Protein AF-A0A967ICT0-F1 (afdb_monomer_lite)

Secondary structure (DSSP, 8-state):
--HHHHHHHHHHHHHHHHHHTT-------GGG---HHHHEEEEEE--SSS--EEEEEE-TT----SSS-------STT-------------

Foldseek 3Di:
DPVVVVVVVVVVVVVVVVVVVPPCPDDCDPVNDDDPCVQWPWDWDDPDPQDIDIDTDGDPPDDDDQDDPDDDDDPDPPDDDDDDDGDDDDD

pLDDT: mean 77.65, std 16.77, range [47.84, 95.88]

Sequence (91 aa):
TISARLSALRTGLLSLAMTMAASSVGAIGFDEVRDFDEVFRISASADGRDRIVLRWRIEQGYYLYNNRFLSFAAETEGVELGDPIIPPGKI

Radius of gyration: 28.51 Å; chains: 1; bounding box: 59×25×79 Å

Structure (mmCIF, N/CA/C/O backbone):
data_AF-A0A967ICT0-F1
#
_entry.id   AF-A0A967ICT0-F1
#
loop_
_atom_site.group_PDB
_atom_site.id
_atom_site.type_symbol
_atom_site.label_atom_id
_atom_site.label_alt_id
_atom_site.label_comp_id
_atom_site.label_asym_id
_atom_site.label_entity_id
_atom_site.label_seq_id
_atom_site.pdbx_PDB_ins_code
_atom_site.Cartn_x
_atom_site.Cartn_y
_atom_site.Cartn_z
_atom_site.occupancy
_atom_site.B_iso_or_equiv
_atom_site.auth_seq_id
_atom_site.auth_comp_id
_atom_site.auth_asym_id
_atom_site.auth_atom_id
_atom_site.pdbx_PDB_model_num
ATOM 1 N N . THR A 1 1 ? -45.965 8.301 58.237 1.00 54.78 1 THR A N 1
ATOM 2 C CA . THR A 1 1 ? -45.979 7.840 56.824 1.00 5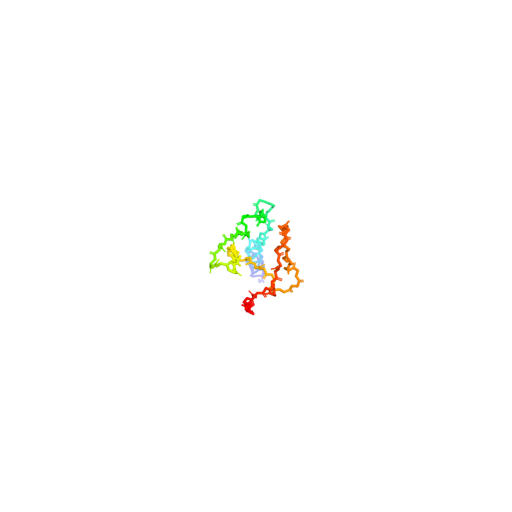4.78 1 THR A CA 1
ATOM 3 C C . THR A 1 1 ? -45.101 8.690 55.890 1.00 54.78 1 THR A C 1
ATOM 5 O O . THR A 1 1 ? -45.366 8.745 54.698 1.00 54.78 1 THR A O 1
ATOM 8 N N . ILE A 1 2 ? -44.025 9.323 56.394 1.00 50.88 2 ILE A N 1
ATOM 9 C CA . ILE A 1 2 ? -43.162 10.261 55.632 1.00 50.88 2 ILE A CA 1
ATOM 10 C C . ILE A 1 2 ? -41.739 9.698 55.411 1.00 50.88 2 ILE A C 1
ATOM 12 O O . ILE A 1 2 ? -41.119 9.971 54.387 1.00 50.88 2 ILE A O 1
ATOM 16 N N . SER A 1 3 ? -41.244 8.835 56.306 1.00 49.97 3 SER A N 1
ATOM 17 C CA . SER A 1 3 ? -39.873 8.292 56.264 1.00 49.97 3 SER A CA 1
ATOM 18 C C . SER A 1 3 ? -39.582 7.381 55.062 1.00 49.97 3 SER A C 1
ATOM 20 O O . SER A 1 3 ? -38.462 7.375 54.561 1.00 49.97 3 SER A O 1
ATOM 22 N N . ALA A 1 4 ? -40.587 6.659 54.556 1.00 48.69 4 ALA A N 1
ATOM 23 C CA . ALA A 1 4 ? -40.428 5.698 53.459 1.00 48.69 4 ALA A CA 1
ATOM 24 C C . ALA A 1 4 ? -40.237 6.347 52.073 1.00 48.69 4 ALA A C 1
ATOM 26 O O . ALA A 1 4 ? -39.713 5.715 51.161 1.00 48.69 4 ALA A O 1
ATOM 27 N N . ARG A 1 5 ? -40.644 7.614 51.900 1.00 52.19 5 ARG A N 1
ATOM 28 C CA . ARG A 1 5 ? -40.464 8.346 50.631 1.00 52.19 5 ARG A CA 1
ATOM 29 C C . ARG A 1 5 ? -39.074 8.980 50.512 1.00 52.19 5 ARG A C 1
ATOM 31 O O . ARG A 1 5 ? -38.597 9.192 49.403 1.00 52.19 5 ARG A O 1
ATOM 38 N N . LEU A 1 6 ? -38.403 9.219 51.644 1.00 47.84 6 LEU A N 1
ATOM 39 C CA . LEU A 1 6 ? -37.045 9.773 51.698 1.00 47.84 6 LEU A CA 1
ATOM 40 C C . LEU A 1 6 ? -35.956 8.721 51.424 1.00 47.84 6 LEU A C 1
ATOM 42 O O . LEU A 1 6 ? -34.905 9.055 50.880 1.00 47.84 6 LEU A O 1
ATOM 46 N N . SER A 1 7 ? -36.198 7.455 51.784 1.00 48.12 7 SER A N 1
ATOM 47 C CA . SER A 1 7 ? -35.273 6.346 51.519 1.00 48.12 7 SER A CA 1
ATOM 48 C C . SER A 1 7 ? -35.265 5.952 50.042 1.00 48.12 7 SER A C 1
ATOM 50 O O . SER A 1 7 ? -34.190 5.854 49.464 1.00 48.12 7 SER A O 1
ATOM 52 N N . ALA A 1 8 ? -36.435 5.844 49.404 1.00 49.84 8 ALA A N 1
ATOM 53 C CA . ALA A 1 8 ? -36.547 5.532 47.975 1.00 49.84 8 ALA A CA 1
ATOM 54 C C . ALA A 1 8 ? -35.887 6.595 47.071 1.00 49.84 8 ALA A C 1
ATOM 56 O O . ALA A 1 8 ? -35.262 6.254 46.067 1.00 49.84 8 ALA A O 1
ATOM 57 N N . LEU A 1 9 ? -35.962 7.877 47.460 1.00 50.62 9 LEU A N 1
ATOM 58 C CA . LEU A 1 9 ? -35.322 8.982 46.737 1.00 50.62 9 LEU A CA 1
ATOM 59 C C . LEU A 1 9 ? -33.788 8.970 46.881 1.00 50.62 9 LEU A C 1
ATOM 61 O O . LEU A 1 9 ? -33.085 9.313 45.936 1.00 50.62 9 LEU A O 1
ATOM 65 N N . ARG A 1 10 ? -33.258 8.521 48.029 1.00 50.56 10 ARG A N 1
ATOM 66 C CA . ARG A 1 10 ? -31.810 8.347 48.259 1.00 50.56 10 ARG A CA 1
ATOM 67 C C . ARG A 1 10 ? -31.230 7.158 47.498 1.00 50.56 10 ARG A C 1
ATOM 69 O O . ARG A 1 10 ? -30.130 7.266 46.966 1.00 50.56 10 ARG A O 1
ATOM 76 N N . THR A 1 11 ? -31.958 6.043 47.434 1.00 52.81 11 THR A N 1
ATOM 77 C CA . THR A 1 11 ? -31.504 4.849 46.709 1.00 52.81 11 THR A CA 1
ATOM 78 C C . THR A 1 11 ? -31.525 5.083 45.198 1.00 52.81 11 THR A C 1
ATOM 80 O O . THR A 1 11 ? -30.554 4.745 44.533 1.00 52.81 11 THR A O 1
ATOM 83 N N . GLY A 1 12 ? -32.558 5.756 44.670 1.00 52.62 12 GLY A N 1
ATOM 84 C CA . GLY A 1 12 ? -32.625 6.123 43.249 1.00 52.62 12 GLY A CA 1
ATOM 85 C C . GLY A 1 12 ? -31.523 7.096 42.808 1.00 52.62 12 GLY A C 1
ATOM 86 O O . GLY A 1 12 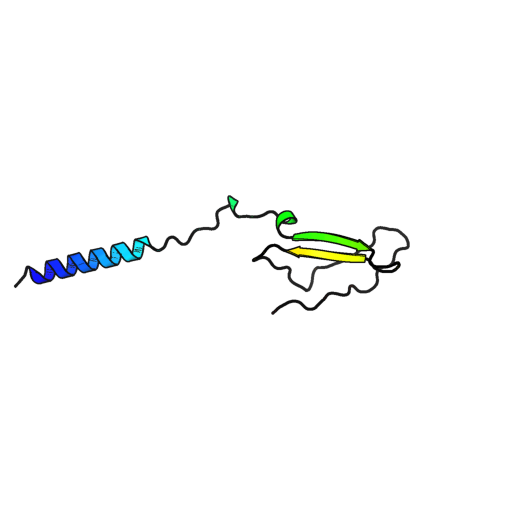? -30.972 6.940 41.720 1.00 52.62 12 GLY A O 1
ATOM 87 N N . LEU A 1 13 ? -31.143 8.053 43.667 1.00 57.16 13 LEU A N 1
ATOM 88 C CA . LEU A 1 13 ? -30.041 8.985 43.386 1.00 57.16 13 LEU A CA 1
ATOM 89 C C . LEU A 1 13 ? -28.671 8.285 43.347 1.00 57.16 13 LEU A C 1
ATOM 91 O O . LEU A 1 13 ? -27.831 8.640 42.524 1.00 57.16 13 LEU A O 1
ATOM 95 N N . LEU A 1 14 ? -28.452 7.277 44.202 1.00 56.94 14 LEU A N 1
ATOM 96 C CA . LEU A 1 14 ? -27.214 6.487 44.196 1.00 56.94 14 LEU A CA 1
ATOM 97 C C . LEU A 1 14 ? -27.099 5.604 42.944 1.00 56.94 14 LEU A C 1
ATOM 99 O O . LEU A 1 14 ? -26.020 5.504 42.365 1.00 56.94 14 LEU A O 1
ATOM 103 N N . SER A 1 15 ? -28.200 4.993 42.495 1.00 56.84 15 SER A N 1
ATOM 104 C CA . SER A 1 15 ? -28.220 4.168 41.277 1.00 56.84 15 SER A CA 1
ATOM 105 C C . SER A 1 15 ? -27.950 4.993 40.013 1.00 56.84 15 SER A C 1
ATOM 107 O O . SER A 1 15 ? -27.232 4.549 39.114 1.00 56.84 15 SER A O 1
ATOM 109 N N . LEU A 1 16 ? -28.484 6.218 39.957 1.00 56.59 16 LEU A N 1
ATOM 110 C CA . LEU A 1 16 ? -28.280 7.129 38.831 1.00 56.59 16 LEU A CA 1
ATOM 111 C C . LEU A 1 16 ? -26.837 7.663 38.778 1.00 56.59 16 LEU A C 1
ATOM 113 O O . LEU A 1 16 ? -26.239 7.707 37.704 1.00 56.59 16 LEU A O 1
ATOM 117 N N . ALA A 1 17 ? -26.241 7.979 39.933 1.00 58.59 17 ALA A N 1
ATOM 118 C CA . ALA A 1 17 ? -24.843 8.405 40.023 1.00 58.59 17 ALA A CA 1
ATOM 119 C C . ALA A 1 17 ? -23.853 7.289 39.637 1.00 58.59 17 ALA A C 1
ATOM 121 O O . ALA A 1 17 ? -22.851 7.556 38.974 1.00 58.59 17 ALA A O 1
ATOM 122 N N . MET A 1 18 ? -24.150 6.030 39.982 1.00 57.94 18 MET A N 1
ATOM 123 C CA . MET A 1 18 ? -23.282 4.892 39.648 1.00 57.94 18 MET A CA 1
ATOM 124 C C . MET A 1 18 ? -23.328 4.521 38.156 1.00 57.94 18 MET A C 1
ATOM 126 O O . MET A 1 18 ? -22.354 3.999 37.623 1.00 57.94 18 MET A O 1
ATOM 130 N N . THR A 1 19 ? -24.421 4.851 37.462 1.00 58.72 19 THR A N 1
ATOM 131 C CA . THR A 1 19 ? -24.549 4.636 36.009 1.00 58.72 19 THR A CA 1
ATOM 132 C C . THR A 1 19 ? -23.806 5.717 35.204 1.00 58.72 19 THR A C 1
ATOM 134 O O . THR A 1 19 ? -23.219 5.417 34.167 1.00 58.72 19 THR A O 1
ATOM 137 N N . MET A 1 20 ? -23.743 6.963 35.700 1.00 57.31 20 MET A N 1
ATOM 138 C CA . MET A 1 20 ? -22.975 8.046 35.055 1.00 57.31 20 MET A CA 1
ATOM 139 C C . MET A 1 20 ? -21.453 7.861 35.136 1.00 57.31 20 MET A C 1
ATOM 141 O O . MET A 1 20 ? -20.739 8.352 34.266 1.00 57.31 20 MET A O 1
ATOM 145 N N . ALA A 1 21 ? -20.945 7.140 36.138 1.00 56.44 21 ALA A N 1
ATOM 146 C CA . ALA A 1 21 ? -19.507 6.919 36.306 1.00 56.44 21 ALA A CA 1
ATOM 147 C C . ALA A 1 21 ? -18.898 5.936 35.282 1.00 56.44 21 ALA A C 1
ATOM 149 O O . ALA A 1 21 ? -17.679 5.867 35.161 1.00 56.44 21 ALA A O 1
ATOM 150 N N . ALA A 1 22 ? -19.720 5.192 34.532 1.00 56.28 22 ALA A N 1
ATOM 151 C CA . ALA A 1 22 ? -19.255 4.177 33.582 1.00 56.28 22 ALA A CA 1
ATOM 152 C C . ALA A 1 22 ? -19.115 4.680 32.131 1.00 56.28 22 ALA A C 1
ATOM 154 O O . ALA A 1 22 ? -18.753 3.909 31.247 1.00 56.28 22 ALA A O 1
ATOM 155 N N . SER A 1 23 ? -19.402 5.958 31.860 1.00 57.78 23 SER A N 1
ATOM 156 C CA . SER A 1 23 ? -19.410 6.510 30.496 1.00 57.78 23 SER A CA 1
ATOM 157 C C . SER A 1 23 ? -18.134 7.291 30.171 1.00 57.78 23 SER A C 1
ATOM 159 O O . SER A 1 23 ? -18.194 8.427 29.709 1.00 57.78 2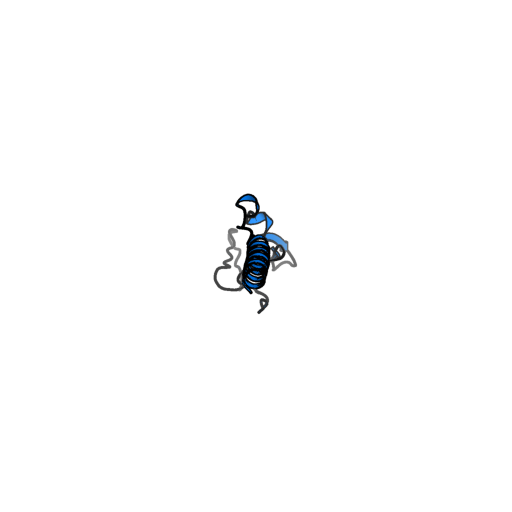3 SER A O 1
ATOM 161 N N . SER A 1 24 ? -16.959 6.710 30.410 1.00 61.41 24 SER A N 1
ATOM 162 C CA . SER A 1 24 ? -15.718 7.220 29.821 1.00 61.41 24 SER A CA 1
ATOM 163 C C . SER A 1 24 ? -15.611 6.702 28.387 1.00 61.41 24 SER A C 1
ATOM 165 O O . SER A 1 24 ? -14.980 5.678 28.130 1.00 61.41 24 SER A O 1
ATOM 167 N N . VAL A 1 25 ? -16.264 7.386 27.445 1.00 64.81 25 VAL A N 1
ATOM 168 C CA . VAL A 1 25 ? -15.945 7.214 26.024 1.00 64.81 25 VAL A CA 1
ATOM 169 C C . VAL A 1 25 ? -14.561 7.830 25.845 1.00 64.81 25 VAL A C 1
ATOM 171 O O . VAL A 1 25 ? -14.419 9.051 25.895 1.00 64.81 25 VAL A O 1
ATOM 174 N N . GLY A 1 26 ? -13.529 6.989 25.773 1.00 63.59 26 GLY A N 1
ATOM 175 C CA . GLY A 1 26 ? -12.156 7.444 25.582 1.00 63.59 26 GLY A CA 1
ATOM 176 C C . GLY A 1 26 ? -12.063 8.256 24.295 1.00 63.59 26 GLY A C 1
ATOM 177 O O . GLY A 1 26 ? -12.407 7.760 23.224 1.00 63.59 26 GLY A O 1
ATOM 178 N N . ALA A 1 27 ? -11.652 9.519 24.404 1.00 64.69 27 ALA A N 1
ATOM 179 C CA . ALA A 1 27 ? -11.238 10.285 23.240 1.00 64.69 27 ALA A CA 1
ATOM 180 C C . ALA A 1 27 ? -9.946 9.656 22.708 1.00 64.69 27 ALA A C 1
ATOM 182 O O . ALA A 1 27 ? -9.055 9.373 23.509 1.00 64.69 27 ALA A O 1
ATOM 183 N N . ILE A 1 28 ? -9.855 9.444 21.390 1.00 63.25 28 ILE A N 1
ATOM 184 C CA . ILE A 1 28 ? -8.617 8.970 20.758 1.00 63.25 28 ILE A CA 1
ATOM 185 C C . ILE A 1 28 ? -7.528 9.982 21.109 1.00 63.25 28 ILE A C 1
ATOM 187 O O . ILE A 1 28 ? -7.629 11.163 20.760 1.00 63.25 28 ILE A O 1
ATOM 191 N N . GLY A 1 29 ? -6.540 9.542 21.884 1.00 68.81 29 GLY A N 1
ATOM 192 C CA . GLY A 1 29 ? -5.422 10.389 22.271 1.00 68.81 29 GLY A CA 1
ATOM 193 C C . GLY A 1 29 ? -4.582 10.708 21.039 1.00 68.81 29 GLY A C 1
ATOM 194 O O . GLY A 1 29 ? -4.419 9.859 20.171 1.00 68.81 29 GLY A O 1
ATOM 195 N N . PHE A 1 30 ? -4.007 11.909 20.950 1.00 62.34 30 PHE A N 1
ATOM 196 C CA . PHE A 1 30 ? -3.078 12.238 19.856 1.00 62.34 30 PHE A CA 1
ATOM 197 C C . PHE A 1 30 ? -1.887 11.265 19.768 1.00 62.34 30 PHE A C 1
ATOM 199 O O . PHE A 1 30 ? -1.351 11.072 18.686 1.00 62.34 30 PHE A O 1
ATOM 206 N N . ASP A 1 31 ? -1.525 10.624 20.881 1.00 65.62 31 ASP A N 1
ATOM 207 C CA . ASP A 1 31 ? -0.503 9.570 20.963 1.00 65.62 31 ASP A CA 1
ATOM 208 C C . ASP A 1 31 ? -0.915 8.256 20.261 1.00 65.62 31 ASP A C 1
ATOM 210 O O . ASP A 1 31 ? -0.074 7.445 19.893 1.00 65.62 31 ASP A O 1
ATOM 214 N N . GLU A 1 32 ? -2.213 8.044 20.023 1.00 71.44 32 GLU A N 1
ATOM 215 C CA . GLU A 1 32 ? -2.744 6.860 19.330 1.00 71.44 32 GLU A CA 1
ATOM 216 C C . GLU A 1 32 ? -2.802 7.045 17.804 1.00 71.44 32 GLU A C 1
ATOM 218 O O . GLU A 1 32 ? -3.112 6.099 17.072 1.00 71.44 32 GLU A O 1
ATOM 223 N N . VAL A 1 33 ? -2.506 8.251 17.304 1.00 79.56 33 VAL A N 1
ATOM 224 C CA . VAL A 1 33 ? -2.426 8.523 15.867 1.00 79.56 33 VAL A CA 1
ATOM 225 C C . VAL A 1 33 ? -1.130 7.923 15.335 1.00 79.56 33 VAL A C 1
ATOM 227 O O . VAL A 1 33 ? -0.038 8.394 15.631 1.00 79.56 33 VAL A O 1
ATOM 230 N N . ARG A 1 34 ? -1.268 6.858 14.546 1.00 86.00 34 ARG A N 1
ATOM 231 C CA . ARG A 1 34 ? -0.147 6.153 13.921 1.00 86.00 34 ARG A CA 1
ATOM 232 C C . ARG A 1 34 ? 0.285 6.846 12.634 1.00 86.00 34 ARG A C 1
ATOM 234 O O . ARG A 1 34 ? -0.559 7.314 11.864 1.00 86.00 34 ARG A O 1
ATOM 241 N N . ASP A 1 35 ? 1.586 6.824 12.372 1.00 89.44 35 ASP A N 1
ATOM 242 C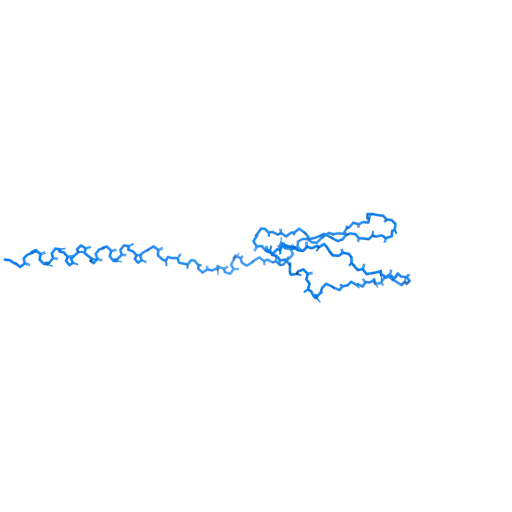 CA . ASP A 1 35 ? 2.137 7.290 11.105 1.00 89.44 35 ASP A CA 1
ATOM 243 C C . ASP A 1 35 ? 1.764 6.352 9.946 1.00 89.44 35 ASP A C 1
ATOM 245 O O . ASP A 1 35 ? 1.487 5.158 10.108 1.00 89.44 35 ASP A O 1
ATOM 249 N N . PHE A 1 36 ? 1.736 6.912 8.735 1.00 87.31 36 PHE A N 1
ATOM 250 C CA . PHE A 1 36 ? 1.294 6.198 7.538 1.00 87.31 36 PHE A CA 1
ATOM 251 C C . PHE A 1 36 ? 2.166 4.974 7.222 1.00 87.31 36 PHE A C 1
ATOM 253 O O . PHE A 1 36 ? 1.643 3.911 6.894 1.00 87.31 36 PHE A O 1
ATOM 260 N N . ASP A 1 37 ? 3.485 5.110 7.306 1.00 89.19 37 ASP A N 1
ATOM 261 C CA . ASP A 1 37 ? 4.444 4.050 6.986 1.00 89.19 37 ASP A CA 1
ATOM 262 C C . ASP A 1 37 ? 4.448 2.920 8.024 1.00 89.19 37 ASP A C 1
ATOM 264 O O . ASP A 1 37 ? 4.765 1.777 7.688 1.00 89.19 37 ASP A O 1
ATOM 268 N N . GLU A 1 38 ? 4.026 3.198 9.256 1.00 90.69 38 GLU A N 1
ATOM 269 C CA . GLU A 1 38 ? 3.818 2.173 10.273 1.00 90.69 38 GLU A CA 1
ATOM 270 C C . GLU A 1 38 ? 2.589 1.308 9.984 1.00 90.69 38 GLU A C 1
ATOM 272 O O . GLU A 1 38 ? 2.630 0.087 10.152 1.00 90.69 38 GLU A O 1
ATOM 277 N N . VAL A 1 39 ? 1.502 1.937 9.534 1.00 93.75 39 VAL A N 1
ATOM 278 C CA . VAL A 1 39 ? 0.229 1.266 9.248 1.00 93.75 39 VAL A CA 1
ATOM 279 C C . VAL A 1 39 ? 0.252 0.564 7.894 1.00 93.75 39 VAL A C 1
ATOM 281 O O . VAL A 1 39 ? -0.288 -0.535 7.763 1.00 93.75 39 VAL A O 1
ATOM 284 N N . PHE A 1 40 ? 0.859 1.186 6.883 1.00 91.88 40 PHE A N 1
ATOM 285 C CA . PHE A 1 40 ? 0.835 0.752 5.488 1.00 91.88 40 PHE A CA 1
ATOM 286 C C . PHE A 1 40 ? 2.245 0.425 4.997 1.00 91.88 40 PHE A C 1
ATOM 288 O O . PHE A 1 40 ? 2.852 1.165 4.220 1.00 91.88 40 PHE A O 1
ATOM 295 N N . ARG A 1 41 ? 2.772 -0.736 5.394 1.00 94.12 41 ARG A N 1
ATOM 296 C CA . ARG A 1 41 ? 4.107 -1.161 4.955 1.00 94.12 41 ARG A CA 1
ATOM 297 C C . ARG A 1 41 ? 4.086 -1.707 3.534 1.00 94.12 41 ARG A C 1
ATOM 299 O O . ARG A 1 41 ? 3.547 -2.787 3.289 1.00 94.12 41 ARG A O 1
ATOM 306 N N . ILE A 1 42 ? 4.715 -0.975 2.618 1.00 92.50 42 ILE A N 1
ATOM 307 C CA . ILE A 1 42 ? 4.826 -1.320 1.196 1.00 92.50 42 ILE A CA 1
ATOM 308 C C . ILE A 1 42 ? 6.098 -2.137 0.951 1.00 92.50 42 ILE A C 1
ATOM 310 O O . ILE A 1 42 ? 7.163 -1.830 1.481 1.00 92.50 42 ILE A O 1
ATOM 314 N N . SER A 1 43 ? 6.002 -3.170 0.121 1.00 94.88 43 SER A N 1
ATOM 315 C CA . SER A 1 43 ? 7.146 -3.930 -0.385 1.00 94.88 43 SER A CA 1
ATOM 316 C C . SER A 1 43 ? 6.970 -4.256 -1.864 1.00 94.88 43 SER A C 1
ATOM 318 O O . SER A 1 43 ? 5.839 -4.462 -2.309 1.00 94.88 43 SER A O 1
ATOM 320 N N . ALA A 1 44 ? 8.078 -4.375 -2.593 1.00 94.81 44 ALA A N 1
ATOM 321 C CA . ALA A 1 44 ? 8.103 -4.775 -3.996 1.00 94.81 44 ALA A CA 1
ATOM 322 C C . ALA A 1 44 ? 8.959 -6.034 -4.188 1.00 94.81 44 ALA A C 1
ATOM 324 O O . ALA A 1 44 ? 10.007 -6.172 -3.554 1.00 94.81 44 ALA A O 1
ATOM 325 N N . SER A 1 45 ? 8.535 -6.929 -5.076 1.00 95.88 45 SER A N 1
ATOM 326 C CA . SER A 1 45 ? 9.326 -8.076 -5.530 1.00 95.88 45 SER A CA 1
ATOM 327 C C . SER A 1 45 ? 9.218 -8.258 -7.043 1.00 95.88 45 SER A C 1
ATOM 329 O O . SER A 1 45 ? 8.201 -7.927 -7.653 1.00 95.88 45 SER A O 1
ATOM 331 N N . ALA A 1 46 ? 10.280 -8.771 -7.664 1.00 94.38 46 ALA A N 1
ATOM 332 C CA . ALA A 1 46 ? 10.283 -9.140 -9.075 1.00 94.38 46 ALA A CA 1
ATOM 333 C C . ALA A 1 46 ? 9.941 -10.629 -9.211 1.00 94.38 46 ALA A C 1
ATOM 335 O O . ALA A 1 46 ? 10.824 -11.486 -9.247 1.00 94.38 46 ALA A O 1
ATOM 336 N N . ASP A 1 47 ? 8.647 -10.943 -9.272 1.00 91.31 47 ASP A N 1
ATOM 337 C CA . ASP A 1 47 ? 8.138 -12.321 -9.345 1.00 91.31 47 ASP A CA 1
ATOM 338 C C . ASP A 1 47 ? 8.139 -12.850 -10.798 1.00 91.31 47 ASP A C 1
ATOM 340 O O . ASP A 1 47 ? 7.193 -13.485 -11.259 1.00 91.31 47 ASP A O 1
ATOM 344 N N . GLY A 1 48 ? 9.186 -12.543 -11.564 1.00 90.25 48 GLY A N 1
ATOM 345 C CA . GLY A 1 48 ? 9.303 -12.872 -12.983 1.00 90.25 48 GLY A CA 1
ATOM 346 C C . GLY A 1 48 ? 10.145 -11.850 -13.741 1.00 90.25 48 GLY A C 1
ATOM 347 O O . GLY A 1 48 ? 10.590 -10.852 -13.183 1.00 90.25 48 GLY A O 1
ATOM 348 N N . ARG A 1 49 ? 10.372 -12.100 -15.036 1.00 90.12 49 ARG A N 1
ATOM 349 C CA . ARG A 1 49 ? 11.093 -11.153 -15.909 1.00 90.12 49 ARG A CA 1
ATOM 350 C C . ARG A 1 49 ? 10.235 -9.974 -16.368 1.00 90.12 49 ARG A C 1
ATOM 352 O O . ARG A 1 49 ? 10.783 -8.970 -16.798 1.00 90.12 49 ARG A O 1
ATOM 359 N N . ASP A 1 50 ? 8.919 -10.122 -16.306 1.00 91.75 50 ASP A N 1
ATOM 360 C CA . ASP A 1 50 ? 7.926 -9.241 -16.922 1.00 91.75 50 ASP A CA 1
ATOM 361 C C . ASP A 1 50 ? 6.986 -8.591 -15.899 1.00 91.75 50 ASP A C 1
ATOM 363 O O . ASP A 1 50 ? 6.012 -7.948 -16.280 1.00 91.75 50 ASP A O 1
ATOM 367 N N . ARG A 1 51 ? 7.225 -8.798 -14.598 1.00 92.88 51 ARG A N 1
ATOM 368 C CA . ARG A 1 51 ? 6.296 -8.361 -13.556 1.00 92.88 51 ARG A CA 1
ATOM 369 C C . ARG A 1 51 ? 6.990 -7.930 -12.281 1.00 92.88 51 ARG A C 1
ATOM 371 O O . ARG A 1 51 ? 7.915 -8.579 -11.798 1.00 92.88 51 ARG A O 1
ATOM 378 N N . ILE A 1 52 ? 6.434 -6.877 -11.701 1.00 93.69 52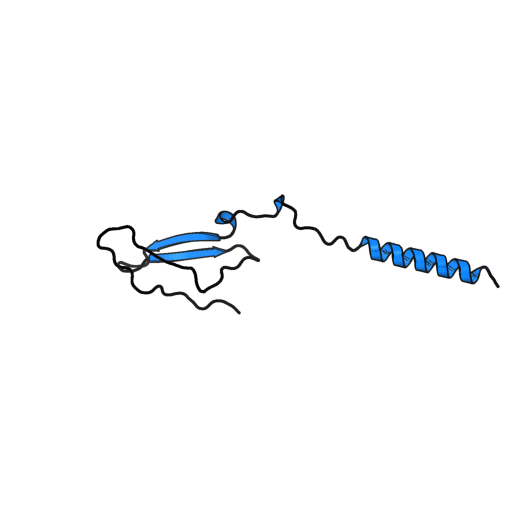 ILE A N 1
ATOM 379 C CA . ILE A 1 52 ? 6.710 -6.434 -10.342 1.00 93.69 52 ILE A CA 1
ATOM 380 C C . ILE A 1 52 ? 5.435 -6.632 -9.531 1.00 93.69 52 ILE A C 1
ATOM 382 O O . ILE A 1 52 ? 4.348 -6.242 -9.955 1.00 93.69 52 ILE A O 1
ATOM 386 N N . VAL A 1 53 ? 5.568 -7.248 -8.363 1.00 95.06 53 VAL A N 1
ATOM 387 C CA . VAL A 1 53 ? 4.479 -7.436 -7.411 1.00 95.06 53 VAL A CA 1
ATOM 388 C C . VAL A 1 53 ? 4.665 -6.442 -6.278 1.00 95.06 53 VAL A C 1
ATOM 390 O O . VAL A 1 53 ? 5.668 -6.468 -5.567 1.00 95.06 53 VAL A O 1
ATOM 393 N N . LEU A 1 54 ? 3.675 -5.570 -6.103 1.00 93.38 54 LEU A N 1
ATOM 394 C CA . LEU A 1 54 ? 3.585 -4.669 -4.961 1.00 93.38 54 LEU A CA 1
ATOM 395 C C . LEU A 1 54 ? 2.687 -5.290 -3.894 1.00 93.38 54 LEU A C 1
ATOM 397 O O . LEU A 1 54 ? 1.622 -5.835 -4.191 1.00 93.38 54 LEU A O 1
ATOM 401 N N . ARG A 1 55 ? 3.116 -5.209 -2.637 1.00 93.06 55 ARG A N 1
ATOM 402 C CA . ARG A 1 55 ? 2.375 -5.734 -1.492 1.00 93.06 55 ARG A CA 1
ATOM 403 C C . ARG A 1 55 ? 2.319 -4.698 -0.387 1.00 93.06 55 ARG A C 1
ATOM 405 O O . ARG A 1 55 ? 3.352 -4.206 0.052 1.00 93.06 55 ARG A O 1
ATOM 412 N N . TRP A 1 56 ? 1.112 -4.447 0.101 1.00 91.81 56 TRP A N 1
ATOM 413 C CA . TRP A 1 56 ? 0.868 -3.688 1.319 1.00 91.81 56 TRP A CA 1
ATOM 414 C C . TRP A 1 56 ? 0.595 -4.663 2.459 1.00 91.81 56 TRP A C 1
ATOM 416 O O . TRP A 1 56 ? -0.313 -5.493 2.375 1.00 91.81 56 TRP A O 1
ATOM 426 N N . ARG A 1 57 ? 1.379 -4.570 3.530 1.00 94.19 57 ARG A N 1
ATOM 427 C CA . ARG A 1 57 ? 1.026 -5.132 4.832 1.00 94.19 57 ARG A CA 1
ATOM 428 C C . ARG A 1 57 ? 0.341 -4.023 5.618 1.00 94.19 57 ARG A C 1
ATOM 430 O O . ARG A 1 57 ? 0.970 -3.004 5.885 1.00 94.19 57 ARG A O 1
ATOM 437 N N . ILE A 1 58 ? -0.930 -4.234 5.936 1.00 92.69 58 ILE A N 1
ATOM 438 C CA . ILE A 1 58 ? -1.778 -3.246 6.599 1.00 92.69 58 ILE A CA 1
ATOM 439 C C . ILE A 1 58 ? -2.048 -3.717 8.026 1.00 92.69 58 ILE A C 1
ATOM 441 O O . ILE A 1 58 ? -2.418 -4.878 8.221 1.00 92.69 58 ILE A O 1
ATOM 445 N N . GLU A 1 59 ? -1.831 -2.839 9.001 1.00 94.44 59 GLU A N 1
ATOM 446 C CA . GLU A 1 59 ? -2.124 -3.122 10.407 1.00 94.44 59 GLU A CA 1
ATOM 447 C C . GLU A 1 59 ? -3.622 -3.361 10.653 1.00 94.44 59 GLU A C 1
ATOM 449 O O . GLU A 1 59 ? -4.501 -2.881 9.931 1.00 94.44 59 GLU A O 1
ATOM 454 N N . GLN A 1 60 ? -3.925 -4.127 11.701 1.00 90.69 60 GLN A N 1
ATOM 455 C CA . GLN A 1 60 ? -5.300 -4.479 12.046 1.00 90.69 60 GLN A CA 1
ATOM 456 C C . GLN A 1 60 ? -6.136 -3.223 12.342 1.00 90.69 60 GLN A C 1
ATOM 458 O O . GLN A 1 60 ? -5.711 -2.341 13.080 1.00 90.69 60 GLN A O 1
ATOM 463 N N . GLY A 1 61 ? -7.357 -3.170 11.799 1.00 89.94 61 GLY A N 1
ATOM 464 C CA . GLY A 1 61 ? -8.266 -2.027 11.970 1.00 89.94 61 GLY A CA 1
ATOM 465 C C . GLY A 1 61 ? -8.095 -0.925 10.921 1.00 89.94 61 GLY A C 1
ATOM 466 O O . GLY A 1 61 ? -8.923 -0.019 10.864 1.00 89.94 61 GLY A O 1
ATOM 467 N N . TYR A 1 62 ? -7.095 -1.044 10.046 1.00 89.94 62 TYR A N 1
ATOM 468 C CA . TYR A 1 62 ? -6.875 -0.143 8.922 1.00 89.94 62 TYR A CA 1
ATOM 469 C C . TYR A 1 62 ? -7.178 -0.842 7.601 1.00 89.94 62 TYR A C 1
ATOM 471 O O . TYR A 1 62 ? -7.106 -2.067 7.475 1.00 89.94 62 TYR A O 1
ATOM 479 N N . TYR A 1 63 ? -7.539 -0.056 6.594 1.00 89.19 63 TYR A N 1
ATOM 480 C CA . TYR A 1 63 ? -7.856 -0.568 5.270 1.00 89.19 63 TYR A CA 1
ATOM 481 C C . TYR A 1 63 ? -7.480 0.453 4.204 1.00 89.19 63 TYR A C 1
ATOM 483 O O . TYR A 1 63 ? -7.553 1.663 4.414 1.00 89.19 63 TYR A O 1
ATOM 491 N N . LEU A 1 64 ? -7.070 -0.061 3.048 1.00 87.12 64 LEU A N 1
ATOM 492 C CA . LEU A 1 64 ? -6.841 0.736 1.855 1.00 87.12 64 LEU A CA 1
ATOM 493 C C . LEU A 1 64 ? -8.073 0.619 0.959 1.00 87.12 64 LEU A C 1
ATOM 495 O O . LEU A 1 64 ? -8.535 -0.488 0.674 1.00 87.12 64 LEU A O 1
ATOM 499 N N . TYR A 1 65 ? -8.596 1.751 0.498 1.00 85.25 65 TYR A N 1
ATOM 500 C CA . TYR A 1 65 ? -9.673 1.753 -0.485 1.00 85.25 65 TYR A CA 1
ATOM 501 C C . TYR A 1 65 ? -9.166 1.166 -1.802 1.00 85.25 65 TYR A C 1
ATOM 503 O O . TYR A 1 65 ? -8.224 1.682 -2.401 1.00 85.25 65 TYR A O 1
ATOM 511 N N . ASN A 1 66 ? -9.807 0.087 -2.253 1.00 75.56 66 ASN A N 1
ATOM 512 C CA . ASN A 1 66 ? -9.320 -0.750 -3.352 1.00 75.56 66 ASN A CA 1
ATOM 513 C C . ASN A 1 66 ? -9.368 -0.081 -4.744 1.00 75.56 66 ASN A C 1
ATOM 515 O O . ASN A 1 66 ? -9.114 -0.717 -5.762 1.00 75.56 66 ASN A O 1
ATOM 519 N N . ASN A 1 67 ? -9.790 1.177 -4.849 1.00 63.41 67 ASN A N 1
ATOM 520 C CA . ASN A 1 67 ? -10.214 1.714 -6.132 1.00 63.41 67 ASN A CA 1
ATOM 521 C C . ASN A 1 67 ? -10.441 3.223 -6.076 1.00 63.41 67 ASN A C 1
ATOM 523 O O . ASN A 1 67 ? -11.517 3.691 -5.711 1.00 63.41 67 ASN A O 1
ATOM 527 N N . ARG A 1 68 ? -9.415 3.958 -6.526 1.00 57.38 68 ARG A N 1
ATOM 528 C CA . ARG A 1 68 ? -9.506 4.990 -7.589 1.00 57.38 68 ARG A CA 1
ATOM 529 C C . ARG A 1 68 ? -8.223 5.802 -7.767 1.00 57.38 68 ARG A C 1
ATOM 531 O O . ARG A 1 68 ? -8.117 6.504 -8.762 1.00 57.38 68 ARG A O 1
ATOM 538 N N . PHE A 1 69 ? -7.263 5.688 -6.847 1.00 64.06 69 PHE A N 1
ATOM 539 C CA . PHE A 1 69 ? -6.078 6.558 -6.825 1.00 64.06 69 PHE A CA 1
ATOM 540 C C . PHE A 1 69 ? -4.737 5.822 -6.916 1.00 64.06 69 PHE A C 1
ATOM 542 O O . PHE A 1 69 ? -3.695 6.467 -6.867 1.00 64.06 69 PHE A O 1
ATOM 549 N N . LEU A 1 70 ? -4.736 4.490 -7.051 1.00 81.69 70 LEU A N 1
ATOM 550 C CA . LEU A 1 70 ? -3.497 3.766 -7.335 1.00 81.69 70 LEU A CA 1
ATOM 551 C C . LEU A 1 70 ? -3.090 4.047 -8.784 1.00 81.69 70 LEU A C 1
ATOM 553 O O . LEU A 1 70 ? -3.762 3.611 -9.716 1.00 81.69 70 LEU A O 1
ATOM 557 N N . SER A 1 71 ? -2.007 4.800 -8.941 1.00 85.56 71 SER A N 1
ATOM 558 C CA . SER A 1 71 ? -1.375 5.112 -10.217 1.00 85.56 71 SER A CA 1
ATOM 559 C C . SER A 1 71 ? 0.062 4.624 -10.173 1.00 85.56 71 SER A C 1
ATOM 561 O O . SER A 1 71 ? 0.749 4.793 -9.165 1.00 85.56 71 SER A O 1
ATOM 563 N N . PHE A 1 72 ? 0.516 4.035 -11.271 1.00 89.62 72 PHE A N 1
ATOM 564 C CA . PHE A 1 72 ? 1.854 3.477 -11.392 1.00 89.62 72 PHE A CA 1
ATOM 565 C C . PHE A 1 72 ? 2.535 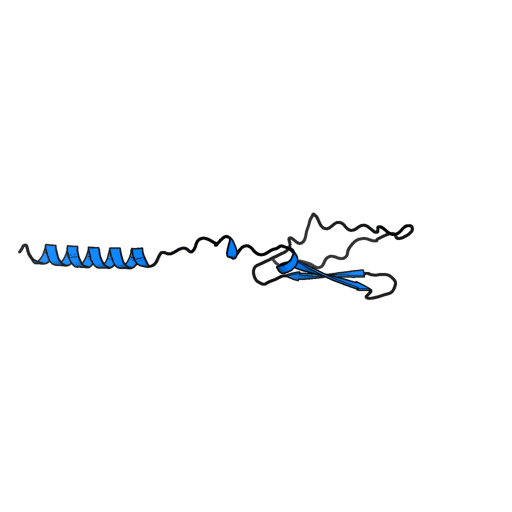4.109 -12.597 1.00 89.62 72 PHE A C 1
ATOM 567 O O . PHE A 1 72 ? 1.922 4.253 -13.653 1.00 89.62 72 PHE A O 1
ATOM 574 N N . ALA A 1 73 ? 3.792 4.495 -12.427 1.00 91.12 73 ALA A N 1
ATOM 575 C CA . ALA A 1 73 ? 4.622 5.032 -13.490 1.00 91.12 73 ALA A CA 1
ATOM 576 C C . ALA A 1 73 ? 5.996 4.371 -13.417 1.00 91.12 73 ALA A C 1
ATOM 578 O O . ALA A 1 73 ? 6.509 4.113 -12.327 1.00 91.12 73 ALA A O 1
ATOM 579 N N . ALA A 1 74 ? 6.577 4.089 -14.578 1.00 92.19 74 ALA A N 1
ATOM 580 C CA . ALA A 1 74 ? 7.978 3.729 -14.670 1.00 92.19 74 ALA A CA 1
ATOM 581 C C . ALA A 1 74 ? 8.789 5.011 -14.879 1.00 92.19 74 ALA A C 1
ATOM 583 O O . ALA A 1 74 ? 8.536 5.762 -15.816 1.00 92.19 74 ALA A O 1
ATOM 584 N N . GLU A 1 75 ? 9.764 5.259 -14.009 1.00 92.50 75 GLU A N 1
ATOM 585 C CA . GLU A 1 75 ? 10.709 6.374 -14.177 1.00 92.50 75 GLU A CA 1
ATOM 586 C C . GLU A 1 75 ? 11.880 6.006 -15.101 1.00 92.50 75 GLU A C 1
ATOM 588 O O . GLU A 1 75 ? 12.666 6.859 -15.502 1.00 92.50 75 GLU A O 1
ATOM 593 N N . THR A 1 76 ? 12.020 4.721 -15.434 1.00 91.44 76 THR A N 1
ATOM 594 C CA . THR A 1 76 ? 13.084 4.222 -16.306 1.00 91.44 76 THR A CA 1
ATOM 595 C C . THR A 1 76 ? 12.697 4.384 -17.771 1.00 91.44 76 THR A C 1
ATOM 597 O O . THR A 1 76 ? 11.655 3.898 -18.207 1.00 91.44 76 THR A O 1
ATOM 600 N N . GLU A 1 77 ? 13.567 5.032 -18.542 1.00 94.88 77 GLU A N 1
ATOM 601 C CA . GLU A 1 77 ? 13.384 5.216 -19.980 1.00 94.88 77 GLU A CA 1
ATOM 602 C C . GLU A 1 77 ? 13.273 3.866 -20.711 1.00 94.88 77 GLU A C 1
ATOM 604 O O . GLU A 1 77 ? 14.015 2.923 -20.431 1.00 94.88 77 GLU A O 1
ATOM 609 N N . GLY A 1 78 ? 12.325 3.770 -21.645 1.00 93.12 78 GLY A N 1
ATOM 610 C CA . GLY A 1 78 ? 12.070 2.552 -22.420 1.00 93.12 78 GLY A CA 1
ATOM 611 C C . GLY A 1 78 ? 11.298 1.456 -21.675 1.00 93.12 78 GLY A C 1
ATOM 612 O O . GLY A 1 78 ? 11.066 0.396 -22.253 1.00 93.12 78 GLY A O 1
ATOM 613 N N . VAL A 1 79 ? 10.885 1.686 -20.422 1.00 92.69 79 VAL A N 1
ATOM 614 C CA . VAL A 1 79 ? 10.006 0.769 -19.684 1.00 92.69 79 VAL A CA 1
ATOM 615 C C . VAL A 1 79 ? 8.556 1.214 -19.834 1.00 92.69 79 VAL A C 1
ATOM 617 O O . VAL A 1 79 ? 8.167 2.281 -19.368 1.00 92.69 79 VAL A O 1
ATOM 620 N N . GLU A 1 80 ? 7.742 0.354 -20.439 1.00 92.75 80 GLU A N 1
ATOM 621 C CA . GLU A 1 80 ? 6.294 0.530 -20.523 1.00 92.75 80 GLU A CA 1
ATOM 622 C C . GLU A 1 80 ? 5.597 -0.410 -19.535 1.00 92.75 80 GLU A C 1
ATOM 624 O O . GLU A 1 80 ? 5.915 -1.598 -19.450 1.00 92.75 80 GLU A O 1
ATOM 629 N N . LEU A 1 81 ? 4.646 0.128 -18.769 1.00 92.50 81 LEU A N 1
ATOM 630 C CA . LEU A 1 81 ? 3.822 -0.656 -17.853 1.00 92.50 81 LEU A CA 1
ATOM 631 C C . LEU A 1 81 ? 2.513 -1.044 -18.541 1.00 92.50 81 LEU A C 1
ATOM 633 O O . LEU A 1 81 ? 1.869 -0.211 -19.174 1.00 92.50 81 LEU A O 1
ATOM 637 N N . GLY A 1 82 ? 2.110 -2.304 -18.380 1.00 91.31 82 GLY A N 1
ATOM 638 C CA . GLY A 1 82 ? 0.758 -2.744 -18.719 1.00 91.31 82 GLY A CA 1
ATOM 639 C C . GLY A 1 82 ? -0.268 -2.334 -17.658 1.00 91.31 82 GLY A C 1
ATOM 640 O O . GLY A 1 82 ? 0.060 -1.683 -16.663 1.00 91.31 82 GLY A O 1
ATOM 641 N N . ASP A 1 83 ? -1.511 -2.774 -17.843 1.00 91.06 83 ASP A N 1
ATOM 642 C CA . ASP A 1 83 ? -2.572 -2.535 -16.865 1.00 91.06 83 ASP A CA 1
ATOM 643 C C . ASP A 1 83 ? -2.278 -3.244 -15.527 1.00 91.06 83 ASP A C 1
ATOM 645 O O . ASP A 1 83 ? -1.925 -4.432 -15.512 1.00 91.06 83 ASP A O 1
ATOM 649 N N . PRO A 1 84 ? -2.443 -2.562 -14.379 1.00 91.31 84 PRO A N 1
ATOM 650 C CA . PRO A 1 84 ? -2.217 -3.173 -13.079 1.00 91.31 84 PRO A CA 1
ATOM 651 C C . PRO A 1 84 ? -3.295 -4.215 -12.760 1.00 91.31 84 PRO A C 1
ATOM 653 O O . PRO A 1 84 ? -4.496 -3.962 -12.866 1.00 91.31 84 PRO A O 1
ATOM 656 N N . ILE A 1 85 ? -2.867 -5.382 -12.276 1.00 91.12 85 ILE A N 1
ATOM 657 C CA . ILE A 1 85 ? -3.769 -6.437 -11.802 1.00 91.12 85 ILE A CA 1
ATOM 658 C C . ILE A 1 85 ? -4.029 -6.217 -10.310 1.00 91.12 85 ILE A C 1
ATOM 660 O O . ILE A 1 85 ? -3.183 -6.524 -9.470 1.00 91.12 85 ILE A O 1
ATOM 664 N N . ILE A 1 86 ? -5.209 -5.694 -9.980 1.00 89.81 86 ILE A N 1
ATOM 665 C CA . ILE A 1 86 ? -5.617 -5.412 -8.599 1.00 89.81 86 ILE A CA 1
ATOM 666 C C . ILE A 1 86 ? -6.614 -6.489 -8.139 1.00 89.81 86 ILE A C 1
ATOM 668 O O . ILE A 1 86 ? -7.642 -6.681 -8.794 1.00 89.81 86 ILE A O 1
ATOM 672 N N . PRO A 1 87 ? -6.346 -7.215 -7.037 1.00 89.75 87 PRO A N 1
ATOM 673 C CA . PRO A 1 87 ? -7.268 -8.226 -6.533 1.00 89.75 87 PRO A CA 1
ATOM 674 C C . PRO A 1 87 ? -8.563 -7.597 -5.988 1.00 89.75 87 PRO A C 1
ATOM 676 O O . PRO A 1 87 ? -8.571 -6.437 -5.563 1.00 89.75 87 PRO A O 1
ATOM 679 N N . PRO A 1 88 ? -9.675 -8.352 -5.952 1.00 88.81 88 PRO A N 1
ATOM 680 C CA . PRO A 1 88 ? -10.896 -7.877 -5.318 1.00 88.81 88 PRO A CA 1
ATOM 681 C C . PRO A 1 88 ? -10.660 -7.599 -3.828 1.00 88.81 88 PRO A C 1
ATOM 683 O O . PRO A 1 88 ? -9.972 -8.347 -3.130 1.00 88.81 88 PRO A O 1
ATOM 686 N N . GLY A 1 89 ? -11.252 -6.507 -3.354 1.00 86.75 89 GLY A N 1
ATOM 687 C CA . GLY A 1 89 ? -11.243 -6.121 -1.949 1.00 86.75 89 GLY A CA 1
ATOM 688 C C . GLY A 1 89 ? -12.268 -6.925 -1.154 1.00 86.75 89 GLY A C 1
ATOM 689 O O . GLY A 1 89 ? -13.020 -7.729 -1.707 1.00 86.75 89 GLY A O 1
ATOM 690 N N . LYS A 1 90 ? -12.314 -6.685 0.155 1.00 84.94 90 LYS A N 1
ATOM 691 C CA . LYS A 1 90 ? -13.376 -7.209 1.021 1.00 84.94 90 LYS A CA 1
ATOM 692 C C . LYS A 1 90 ? -14.519 -6.191 1.110 1.00 84.94 90 LYS A C 1
ATOM 694 O O . LYS A 1 90 ? -14.255 -4.992 1.023 1.00 84.94 90 LYS A O 1
ATOM 699 N N . ILE A 1 91 ? -15.749 -6.693 1.242 1.00 74.31 91 ILE A N 1
ATOM 700 C CA . ILE A 1 91 ? -16.967 -5.913 1.528 1.00 74.31 91 ILE A CA 1
ATOM 701 C C . ILE A 1 91 ? -17.152 -5.852 3.042 1.00 74.31 91 ILE A C 1
ATOM 703 O O . ILE A 1 91 ? -16.904 -6.902 3.682 1.00 74.31 91 ILE A O 1
#